Protein AF-A0A9D6BNL1-F1 (afdb_monomer_lite)

pLDDT: mean 81.27, std 14.3, range [37.53, 94.62]

Structure (mmCIF, N/CA/C/O backbone):
data_AF-A0A9D6BNL1-F1
#
_entry.id   AF-A0A9D6BNL1-F1
#
loop_
_atom_site.group_PDB
_atom_site.id
_atom_site.type_symbol
_atom_site.label_atom_id
_atom_site.label_alt_id
_atom_site.label_comp_id
_atom_site.label_asym_id
_atom_site.label_entity_id
_atom_site.label_seq_id
_atom_site.pdbx_PDB_ins_code
_atom_site.Cartn_x
_atom_site.Cartn_y
_atom_site.Cartn_z
_atom_site.occupancy
_atom_site.B_iso_or_equiv
_atom_site.auth_seq_id
_atom_site.auth_comp_id
_atom_site.auth_asym_id
_atom_site.auth_atom_id
_atom_site.pdbx_PDB_model_num
ATOM 1 N N . MET A 1 1 ? -18.608 0.259 11.479 1.00 75.25 1 MET A N 1
ATOM 2 C CA . MET A 1 1 ? -18.163 0.339 10.068 1.00 75.25 1 MET A CA 1
ATOM 3 C C . MET A 1 1 ? -17.581 1.717 9.807 1.00 75.25 1 MET A C 1
ATOM 5 O O . MET A 1 1 ? -18.315 2.665 9.543 1.00 75.25 1 MET A O 1
ATOM 9 N N . ARG A 1 2 ? -16.259 1.835 9.934 1.00 89.44 2 ARG A N 1
ATOM 10 C CA . ARG A 1 2 ? -15.520 3.086 9.741 1.00 89.44 2 ARG A CA 1
ATOM 11 C C . ARG A 1 2 ? -14.664 2.996 8.482 1.00 89.44 2 ARG A C 1
ATOM 13 O O . ARG A 1 2 ? -13.954 2.013 8.281 1.00 89.44 2 ARG A O 1
ATOM 20 N N . TYR A 1 3 ? -14.733 4.024 7.643 1.00 89.69 3 TYR A N 1
ATOM 21 C CA . TYR A 1 3 ? -13.878 4.139 6.464 1.00 89.69 3 TYR A CA 1
ATOM 22 C C . TYR A 1 3 ? -12.513 4.714 6.844 1.00 89.69 3 TYR A C 1
ATOM 24 O O . TYR A 1 3 ? -12.425 5.623 7.672 1.00 89.69 3 TYR A O 1
ATOM 32 N N . ALA A 1 4 ? -11.457 4.234 6.193 1.00 88.19 4 ALA A N 1
ATOM 33 C CA . ALA A 1 4 ? -10.084 4.691 6.394 1.00 88.19 4 ALA A CA 1
ATOM 34 C C . ALA A 1 4 ? -9.783 6.041 5.710 1.00 88.19 4 ALA A C 1
ATOM 36 O O . ALA A 1 4 ? -8.842 6.185 4.929 1.00 88.19 4 ALA A O 1
ATOM 37 N N . ILE A 1 5 ? -10.620 7.047 5.957 1.00 85.81 5 ILE A N 1
ATOM 38 C CA . ILE A 1 5 ? -10.466 8.380 5.368 1.00 85.81 5 ILE A CA 1
ATOM 39 C C . ILE A 1 5 ? -9.349 9.125 6.104 1.00 85.81 5 ILE A C 1
ATOM 41 O O . ILE A 1 5 ? -9.360 9.215 7.328 1.00 85.81 5 ILE A O 1
ATOM 45 N N . GLY A 1 6 ? -8.408 9.694 5.347 1.00 85.56 6 GLY A N 1
ATOM 46 C CA . GLY A 1 6 ? -7.299 10.481 5.896 1.00 85.56 6 GLY A CA 1
ATOM 47 C C . GLY A 1 6 ? -6.108 9.655 6.387 1.00 85.56 6 GLY A C 1
ATOM 48 O O . GLY A 1 6 ? -5.157 10.237 6.896 1.00 85.56 6 GLY A O 1
ATOM 49 N N . ILE A 1 7 ? -6.138 8.329 6.219 1.00 89.38 7 ILE A N 1
ATOM 50 C CA . ILE A 1 7 ? -4.972 7.476 6.457 1.00 89.38 7 ILE A CA 1
ATOM 51 C C . ILE A 1 7 ? -4.105 7.471 5.201 1.00 89.38 7 ILE A C 1
ATOM 53 O O . ILE A 1 7 ? -4.536 7.046 4.127 1.00 89.38 7 ILE A O 1
ATOM 57 N N . ASP A 1 8 ? -2.876 7.943 5.364 1.00 89.31 8 ASP A N 1
ATOM 58 C CA . ASP A 1 8 ? -1.891 8.072 4.292 1.00 89.31 8 ASP A CA 1
ATOM 59 C C . ASP A 1 8 ? -0.767 7.030 4.384 1.00 89.31 8 ASP A C 1
ATOM 61 O O . ASP A 1 8 ? 0.017 6.899 3.445 1.00 89.31 8 ASP A O 1
ATOM 65 N N . ASP A 1 9 ? -0.691 6.280 5.484 1.00 92.31 9 ASP A N 1
ATOM 66 C CA . ASP A 1 9 ? 0.272 5.200 5.664 1.00 92.31 9 ASP A CA 1
ATOM 67 C C . ASP A 1 9 ? -0.382 3.827 5.462 1.00 92.31 9 ASP A C 1
ATOM 69 O O . ASP A 1 9 ? -1.415 3.513 6.055 1.00 92.31 9 ASP A O 1
ATOM 73 N N . PHE A 1 10 ? 0.212 2.996 4.605 1.00 93.50 10 PHE A N 1
ATOM 74 C CA . PHE A 1 10 ? -0.366 1.711 4.232 1.00 93.50 10 PHE A CA 1
ATOM 75 C C . PHE A 1 10 ? -0.295 0.685 5.362 1.00 93.50 10 PHE A C 1
ATOM 77 O O . PHE A 1 10 ? -1.248 -0.065 5.558 1.00 93.50 10 PHE A O 1
ATOM 84 N N . LYS A 1 11 ? 0.777 0.675 6.160 1.00 93.88 11 LYS A N 1
ATOM 85 C CA . LYS A 1 11 ? 0.850 -0.209 7.325 1.00 93.88 11 LYS A CA 1
ATOM 86 C C . LYS A 1 11 ? -0.218 0.169 8.345 1.00 93.88 11 LYS A C 1
ATOM 88 O O . LYS A 1 11 ? -0.962 -0.704 8.783 1.00 93.88 11 LYS A O 1
ATOM 93 N N . GLN A 1 12 ? -0.354 1.460 8.649 1.00 94.31 12 GLN A N 1
ATOM 94 C CA . GLN A 1 12 ? -1.426 1.957 9.511 1.00 94.31 12 GLN A CA 1
ATOM 95 C C . GLN A 1 12 ? -2.806 1.567 8.971 1.00 94.31 12 GLN A C 1
ATOM 97 O O . GLN A 1 12 ? -3.658 1.126 9.737 1.00 94.31 12 GLN A O 1
ATOM 102 N N . LEU A 1 13 ? -3.034 1.681 7.660 1.00 93.94 13 LEU A N 1
ATOM 103 C CA . LEU A 1 13 ? -4.285 1.262 7.031 1.00 93.94 13 LEU A CA 1
ATOM 104 C C . LEU A 1 13 ? -4.595 -0.223 7.270 1.00 93.94 13 LEU A C 1
ATOM 106 O O . LEU A 1 13 ? -5.745 -0.564 7.539 1.00 93.94 13 LEU A O 1
ATOM 110 N N . ARG A 1 14 ? -3.586 -1.097 7.173 1.00 93.94 14 ARG A N 1
ATOM 111 C CA . ARG A 1 14 ? -3.748 -2.550 7.343 1.00 93.94 14 ARG A CA 1
ATOM 112 C C . ARG A 1 14 ? -3.961 -2.972 8.794 1.00 93.94 14 ARG A C 1
ATOM 114 O O . ARG A 1 14 ? -4.612 -3.986 9.017 1.00 93.94 14 ARG A O 1
ATOM 121 N N . THR A 1 15 ? -3.430 -2.222 9.757 1.00 94.00 15 THR A N 1
ATOM 122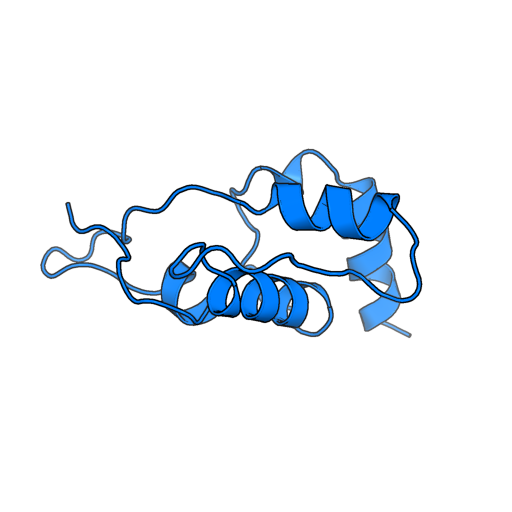 C CA . THR A 1 15 ? -3.466 -2.589 11.184 1.00 94.00 15 THR A CA 1
ATOM 123 C C . THR A 1 15 ? -4.519 -1.841 11.997 1.00 94.00 15 THR A C 1
ATOM 125 O O . THR A 1 15 ? -4.824 -2.252 13.115 1.00 94.00 15 THR A O 1
ATOM 128 N N . SER A 1 16 ? -5.081 -0.750 11.471 1.00 94.12 16 SER A N 1
ATOM 129 C CA . SER A 1 16 ? -6.066 0.054 12.198 1.00 94.12 16 SER A CA 1
ATOM 130 C C . SER A 1 16 ? -7.429 -0.630 12.285 1.00 94.12 16 SER A C 1
ATOM 132 O O . SER A 1 16 ? -7.921 -1.223 11.321 1.00 94.12 16 SER A O 1
ATOM 134 N N . VAL A 1 17 ? -8.076 -0.445 13.433 1.00 94.44 17 VAL A N 1
ATOM 135 C CA . VAL A 1 17 ? -9.435 -0.909 13.723 1.00 94.44 17 VAL A CA 1
ATOM 136 C C . VAL A 1 17 ? -10.321 0.255 14.164 1.00 94.44 17 VAL A C 1
ATOM 138 O O . VAL A 1 17 ? -9.824 1.305 14.576 1.00 94.44 17 VAL A O 1
ATOM 141 N N . ASP A 1 18 ? -11.635 0.093 14.039 1.00 92.38 18 ASP A N 1
ATOM 142 C CA . ASP A 1 18 ? -12.617 1.025 14.590 1.00 92.38 18 ASP A CA 1
ATOM 143 C C . ASP A 1 18 ? -12.897 0.756 16.079 1.00 92.38 18 ASP A C 1
ATOM 145 O O . ASP A 1 18 ? -12.334 -0.161 16.678 1.00 92.38 18 ASP A O 1
ATOM 149 N N . ASP A 1 19 ? -13.778 1.555 16.683 1.00 92.00 19 ASP A N 1
ATOM 150 C CA . ASP A 1 19 ? -14.087 1.491 18.120 1.00 92.00 19 ASP A CA 1
ATOM 151 C C . ASP A 1 19 ? -14.716 0.143 18.539 1.00 92.00 19 ASP A C 1
ATOM 153 O O . ASP A 1 19 ? -14.836 -0.151 19.725 1.00 92.00 19 ASP A O 1
ATOM 157 N N . THR A 1 20 ? -15.105 -0.691 17.567 1.00 92.94 20 THR A N 1
ATOM 158 C CA . THR A 1 20 ? -15.642 -2.042 17.782 1.00 92.94 20 THR A CA 1
ATOM 159 C C . THR A 1 20 ? -14.582 -3.138 17.642 1.00 92.94 20 THR A C 1
ATOM 161 O O . THR A 1 20 ? -14.898 -4.316 17.787 1.00 92.94 20 THR A O 1
ATOM 164 N N . GLY A 1 21 ? -13.330 -2.775 17.344 1.00 93.12 21 GLY A N 1
ATOM 165 C CA . GLY A 1 21 ? -12.251 -3.719 17.053 1.00 93.12 21 GLY A CA 1
ATOM 166 C C . GLY A 1 21 ? -12.291 -4.289 15.631 1.00 93.12 21 GLY A C 1
ATOM 167 O O . GLY A 1 21 ? -11.565 -5.236 15.334 1.00 93.12 21 GLY A O 1
ATOM 168 N N . THR A 1 22 ? -13.111 -3.727 14.737 1.00 93.69 22 THR A N 1
ATOM 169 C CA . THR A 1 22 ? -13.241 -4.200 13.349 1.00 93.69 22 THR A CA 1
ATOM 170 C C . THR A 1 22 ? -12.247 -3.472 12.434 1.00 93.69 22 THR A C 1
ATOM 172 O O . THR A 1 22 ? -12.118 -2.252 12.561 1.00 93.69 22 THR A O 1
ATOM 175 N N . PRO A 1 23 ? -11.571 -4.148 11.480 1.00 93.06 23 PRO A N 1
ATOM 176 C CA . PRO A 1 23 ? -10.694 -3.488 10.512 1.00 93.06 23 PRO A CA 1
ATOM 177 C C . PRO A 1 23 ? -11.391 -2.362 9.741 1.00 93.06 23 PRO A C 1
ATOM 179 O O . PRO A 1 23 ? -12.575 -2.451 9.403 1.00 93.06 23 PRO A O 1
ATOM 182 N N . LEU A 1 24 ? -10.644 -1.301 9.436 1.00 93.50 24 LEU A N 1
ATOM 183 C CA . LEU A 1 24 ? -11.186 -0.177 8.674 1.00 93.50 24 LEU A CA 1
ATOM 184 C C . LEU A 1 24 ? -11.506 -0.568 7.227 1.00 93.50 24 LEU A C 1
ATOM 186 O O . LEU A 1 24 ? -10.767 -1.303 6.575 1.00 93.50 24 LEU A O 1
ATOM 190 N N . PHE A 1 25 ? -12.580 0.008 6.689 1.00 91.44 25 PHE A N 1
ATOM 191 C CA . PHE A 1 25 ? -12.978 -0.205 5.302 1.00 91.44 25 PHE A CA 1
ATOM 192 C C . PHE A 1 25 ? -12.212 0.723 4.360 1.00 91.44 25 PHE A C 1
ATOM 194 O O . PHE A 1 25 ? -12.194 1.946 4.534 1.00 91.44 25 PHE A O 1
ATOM 201 N N . TYR A 1 26 ? -11.618 0.143 3.320 1.00 90.94 26 TYR A N 1
ATOM 202 C CA . TYR A 1 26 ? -10.935 0.864 2.253 1.00 90.94 26 TYR A CA 1
ATOM 203 C C . TYR A 1 26 ? -11.066 0.123 0.925 1.00 90.94 26 TYR A C 1
ATOM 205 O O . TYR A 1 26 ? -11.352 -1.070 0.879 1.00 90.94 26 TYR A O 1
ATOM 213 N N . CYS A 1 27 ? -10.867 0.847 -0.173 1.00 89.69 27 CYS A N 1
ATOM 214 C CA . CYS A 1 27 ? -10.785 0.237 -1.494 1.00 89.69 27 CYS A CA 1
ATOM 215 C C . CYS A 1 27 ? -9.391 -0.358 -1.683 1.00 89.69 27 CYS A C 1
ATOM 217 O O . CYS A 1 27 ? -8.408 0.387 -1.644 1.00 89.69 27 CYS A O 1
ATOM 219 N N . ASP A 1 28 ? -9.310 -1.663 -1.926 1.00 91.94 28 ASP A N 1
ATOM 220 C CA . ASP A 1 28 ? -8.055 -2.300 -2.299 1.00 91.94 28 ASP A CA 1
ATOM 221 C C . ASP A 1 28 ? -7.537 -1.725 -3.628 1.00 91.94 28 ASP A C 1
ATOM 223 O O . ASP A 1 28 ? -8.214 -1.749 -4.656 1.00 91.94 28 ASP A O 1
ATOM 227 N N . LYS A 1 29 ? -6.325 -1.172 -3.583 1.00 90.44 29 LYS A N 1
ATOM 228 C CA . LYS A 1 29 ? -5.612 -0.593 -4.727 1.00 90.44 29 LYS A CA 1
ATOM 229 C C . LYS A 1 29 ? -4.306 -1.324 -5.013 1.00 90.44 29 LYS A C 1
ATOM 231 O O . LYS A 1 29 ? -3.493 -0.816 -5.772 1.00 90.44 29 LYS A O 1
ATOM 236 N N . SER A 1 30 ? -4.092 -2.503 -4.437 1.00 92.50 30 SER A N 1
ATOM 237 C CA . SER A 1 30 ? -2.847 -3.265 -4.570 1.00 92.50 30 SER A CA 1
ATOM 238 C C . SER A 1 30 ? -2.495 -3.618 -6.023 1.00 92.50 30 SER A C 1
ATOM 240 O O . SER A 1 30 ? -1.318 -3.701 -6.359 1.00 92.50 30 SER A O 1
ATOM 242 N N . LEU A 1 31 ? -3.476 -3.702 -6.933 1.00 91.56 31 LEU A N 1
ATOM 243 C CA . LEU A 1 31 ? -3.223 -3.862 -8.375 1.00 91.56 31 LEU A CA 1
ATOM 244 C C . LEU A 1 31 ? -2.462 -2.692 -9.011 1.00 91.56 31 LEU A C 1
ATOM 246 O O . LEU A 1 31 ? -1.826 -2.877 -10.043 1.00 91.56 31 LEU A O 1
ATOM 250 N N . PHE A 1 32 ? -2.448 -1.518 -8.379 1.00 89.31 32 PHE A N 1
ATOM 251 C CA . PHE A 1 32 ? -1.582 -0.420 -8.794 1.00 89.31 32 PHE A CA 1
ATOM 252 C C . PHE A 1 32 ? -0.105 -0.845 -8.809 1.00 89.31 32 PHE A C 1
ATOM 254 O O . PHE A 1 32 ? 0.618 -0.478 -9.725 1.00 89.31 32 PHE A O 1
ATOM 261 N N . ILE A 1 33 ? 0.334 -1.688 -7.867 1.00 89.25 33 ILE A N 1
ATOM 262 C CA . ILE A 1 33 ? 1.707 -2.218 -7.825 1.00 89.25 33 ILE A CA 1
ATOM 263 C C . ILE A 1 33 ? 2.032 -2.993 -9.105 1.00 89.25 33 ILE A C 1
ATOM 265 O O . ILE A 1 33 ? 3.097 -2.810 -9.692 1.00 89.25 33 ILE A O 1
ATOM 269 N N . ARG A 1 34 ? 1.091 -3.827 -9.568 1.00 88.81 34 ARG A N 1
ATOM 270 C CA . ARG A 1 34 ? 1.233 -4.574 -10.823 1.00 88.81 34 ARG A CA 1
ATOM 271 C C . ARG A 1 34 ? 1.442 -3.628 -11.993 1.00 88.81 34 ARG A C 1
ATOM 273 O O . ARG A 1 34 ? 2.311 -3.880 -12.822 1.00 88.81 34 ARG A O 1
ATOM 280 N N . ASP A 1 35 ? 0.638 -2.577 -12.062 1.00 86.38 35 ASP A N 1
ATOM 281 C CA . ASP A 1 35 ? 0.693 -1.624 -13.165 1.00 86.38 35 ASP A CA 1
ATOM 282 C C . ASP A 1 35 ? 2.027 -0.866 -13.162 1.00 86.38 35 ASP A C 1
ATOM 284 O O . ASP A 1 35 ? 2.660 -0.764 -14.207 1.00 86.38 35 ASP A O 1
ATOM 288 N N . VAL A 1 36 ? 2.517 -0.455 -11.986 1.00 85.38 36 VAL A N 1
ATOM 289 C CA . VAL A 1 36 ? 3.832 0.193 -11.833 1.00 85.38 36 VAL A CA 1
ATOM 290 C C . VAL A 1 36 ? 4.979 -0.712 -12.280 1.00 85.38 36 VAL A C 1
ATOM 292 O O . VAL A 1 36 ? 5.863 -0.271 -13.006 1.00 85.38 36 VAL A O 1
ATOM 295 N N . ILE A 1 37 ? 4.972 -1.982 -11.875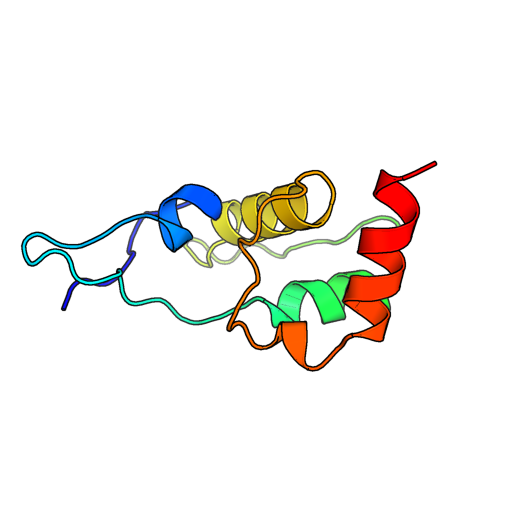 1.00 83.69 37 ILE A N 1
ATOM 296 C CA . ILE A 1 37 ? 6.046 -2.924 -12.225 1.00 83.69 37 ILE A CA 1
ATOM 297 C C . ILE A 1 37 ? 6.024 -3.265 -13.718 1.00 83.69 37 ILE A C 1
ATOM 299 O O . ILE A 1 37 ? 7.078 -3.429 -14.326 1.00 83.69 37 ILE A O 1
ATOM 303 N N . ARG A 1 38 ? 4.833 -3.369 -14.322 1.00 82.00 38 ARG A N 1
ATOM 304 C CA . ARG A 1 38 ? 4.679 -3.675 -15.753 1.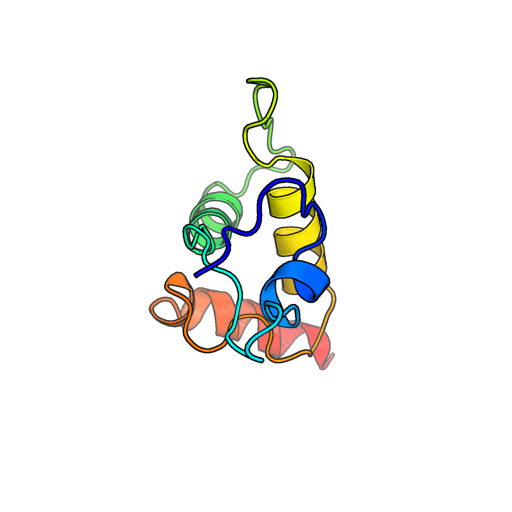00 82.00 38 ARG A CA 1
ATOM 305 C C . ARG A 1 38 ? 5.021 -2.509 -16.667 1.00 82.00 38 ARG A C 1
ATOM 307 O O . ARG A 1 38 ? 5.493 -2.758 -17.769 1.00 82.00 38 ARG A O 1
ATOM 314 N N . ASP A 1 39 ? 4.756 -1.281 -16.231 1.00 80.94 39 ASP A N 1
ATOM 315 C CA . ASP A 1 39 ? 5.097 -0.076 -16.987 1.00 80.94 39 ASP A CA 1
ATOM 316 C C . ASP A 1 39 ? 6.609 -0.003 -17.252 1.00 80.94 39 ASP A C 1
ATOM 318 O O . ASP A 1 39 ? 7.034 0.412 -18.326 1.00 80.94 39 ASP A O 1
ATOM 322 N N . GLY A 1 40 ? 7.429 -0.472 -16.298 1.00 66.56 40 GLY A N 1
ATOM 323 C CA . GLY A 1 40 ? 8.880 -0.597 -16.469 1.00 66.56 40 GLY A CA 1
ATOM 324 C C . GLY A 1 40 ? 9.601 0.740 -16.678 1.00 66.56 40 GLY A C 1
ATOM 325 O O . GLY A 1 40 ? 10.784 0.753 -17.021 1.00 66.56 40 GLY A O 1
ATOM 326 N N . SER A 1 41 ? 8.907 1.866 -16.490 1.00 69.06 41 SER A N 1
ATOM 327 C CA . SER A 1 41 ? 9.473 3.200 -16.633 1.00 69.06 41 SER A CA 1
ATOM 328 C C . SER A 1 41 ? 10.423 3.514 -15.479 1.00 69.06 41 SER A C 1
ATOM 330 O O . SER A 1 41 ? 10.193 3.163 -14.321 1.00 69.06 41 SER A O 1
ATOM 332 N N . SER A 1 42 ? 11.507 4.229 -15.785 1.00 61.62 42 SER A N 1
ATOM 333 C CA . SER A 1 42 ? 12.431 4.743 -14.768 1.00 61.62 42 SER A CA 1
ATOM 334 C C . SER A 1 42 ? 11.806 5.848 -13.909 1.00 61.62 42 SER A C 1
ATOM 336 O O . SER A 1 42 ? 12.299 6.140 -12.820 1.00 61.62 42 SER A O 1
ATOM 338 N N . VAL A 1 43 ? 10.726 6.473 -14.394 1.00 62.59 43 VAL A N 1
ATOM 339 C CA . VAL A 1 43 ? 10.013 7.563 -13.727 1.00 62.59 43 VAL A CA 1
ATOM 340 C C . VAL A 1 43 ? 8.507 7.379 -13.907 1.00 62.59 43 VAL A C 1
ATOM 342 O O . VAL A 1 43 ? 7.982 7.547 -15.004 1.00 62.59 43 VAL A O 1
ATOM 345 N N . LEU A 1 44 ? 7.799 7.136 -12.802 1.00 71.88 44 LEU A N 1
ATOM 346 C CA . LEU A 1 44 ? 6.339 7.076 -12.769 1.00 71.88 44 LEU A CA 1
ATOM 347 C C . LEU A 1 44 ? 5.741 8.441 -12.387 1.00 71.88 44 LEU A C 1
ATOM 349 O O . LEU A 1 44 ? 5.833 8.875 -11.234 1.00 71.88 44 LEU A O 1
ATOM 353 N N . LEU A 1 45 ? 5.062 9.109 -13.326 1.00 68.31 45 LEU A N 1
ATOM 354 C CA . LEU A 1 45 ? 4.346 10.359 -13.049 1.00 68.31 45 LEU A CA 1
ATOM 355 C C . LEU A 1 45 ? 2.919 10.088 -12.551 1.00 68.31 45 LEU A C 1
ATOM 357 O O . LEU A 1 45 ? 1.987 9.890 -13.327 1.00 68.31 45 LEU A O 1
ATOM 361 N N . LEU A 1 46 ? 2.711 10.186 -11.238 1.00 69.25 46 LEU A N 1
ATOM 362 C CA . LEU A 1 46 ? 1.368 10.192 -10.656 1.00 69.25 46 LEU A CA 1
ATOM 363 C C . LEU A 1 46 ? 0.732 11.577 -10.809 1.00 69.25 46 LEU A C 1
ATOM 365 O O . LEU A 1 46 ? 0.835 12.419 -9.909 1.00 69.25 46 LEU A O 1
ATOM 369 N N . THR A 1 47 ? 0.050 11.811 -11.938 1.00 51.41 47 THR A N 1
ATOM 370 C CA . THR A 1 47 ? -0.693 13.059 -12.200 1.00 51.41 47 THR A CA 1
ATOM 371 C C . THR A 1 47 ? -1.597 13.388 -11.006 1.00 51.41 47 THR A C 1
ATOM 373 O O . THR A 1 47 ? -2.131 12.488 -10.346 1.00 51.41 47 THR A O 1
ATOM 376 N N . ARG A 1 48 ? -1.674 14.669 -10.606 1.00 51.44 48 ARG A N 1
ATOM 377 C CA . ARG A 1 48 ? -2.201 15.093 -9.291 1.00 51.44 48 ARG A CA 1
ATOM 378 C C . ARG A 1 48 ? -3.663 15.561 -9.254 1.00 51.44 48 ARG A C 1
ATOM 380 O O . ARG A 1 48 ? -3.886 16.749 -9.052 1.00 51.44 48 ARG A O 1
ATOM 387 N N . PRO A 1 49 ? -4.662 14.656 -9.209 1.00 54.66 49 PRO A N 1
ATOM 388 C CA . PRO A 1 49 ? -5.930 14.954 -8.554 1.00 54.66 49 PRO A CA 1
ATOM 389 C C . PRO A 1 49 ? -5.737 14.976 -7.028 1.00 54.66 49 PRO A C 1
ATOM 391 O O . PRO A 1 49 ? -5.146 14.061 -6.438 1.00 54.66 49 PRO A O 1
ATOM 394 N N . ARG A 1 50 ? -6.195 16.046 -6.372 1.00 53.28 50 ARG A N 1
ATOM 395 C CA . ARG A 1 50 ? -6.110 16.232 -4.913 1.00 53.28 50 ARG A CA 1
ATOM 396 C C . ARG A 1 50 ? -6.999 15.192 -4.208 1.00 53.28 50 ARG A C 1
ATOM 398 O O . ARG A 1 50 ? -8.102 14.930 -4.667 1.00 53.28 50 ARG A O 1
ATOM 405 N N . ARG A 1 51 ? -6.513 14.601 -3.104 1.00 58.06 51 ARG A N 1
ATOM 406 C CA . ARG A 1 51 ? -7.164 13.521 -2.312 1.00 58.06 51 ARG A CA 1
ATOM 407 C C . ARG A 1 51 ? -7.258 12.134 -2.971 1.00 58.06 51 ARG A C 1
ATOM 409 O O . ARG A 1 51 ? -7.839 11.226 -2.389 1.00 58.06 51 ARG A O 1
ATOM 416 N N . PHE A 1 52 ? -6.609 11.909 -4.113 1.00 62.25 52 PHE A N 1
ATOM 417 C CA . PHE A 1 52 ? -6.557 10.590 -4.762 1.00 62.25 52 PHE A CA 1
ATOM 418 C C . PHE A 1 52 ? -5.437 9.684 -4.206 1.00 62.25 52 PHE A C 1
ATOM 420 O O . PHE A 1 52 ? -4.645 9.134 -4.965 1.00 62.25 52 PHE A O 1
ATOM 427 N N . GLY A 1 53 ? -5.329 9.576 -2.874 1.00 62.53 53 GLY A N 1
ATOM 428 C CA . GLY A 1 53 ? -4.522 8.551 -2.189 1.00 62.53 53 GLY A CA 1
ATOM 429 C C . GLY A 1 53 ? -3.047 8.456 -2.592 1.00 62.53 53 GLY A C 1
ATOM 430 O O . GLY A 1 53 ? -2.508 7.359 -2.636 1.00 62.53 53 GLY A O 1
ATOM 431 N N . LYS A 1 54 ? -2.386 9.570 -2.929 1.00 73.94 54 LYS A N 1
ATOM 432 C CA . LYS A 1 54 ? -0.987 9.538 -3.397 1.00 73.94 54 LYS A CA 1
ATOM 433 C C . LYS A 1 54 ? -0.014 9.124 -2.317 1.00 73.94 54 LYS A C 1
ATOM 435 O O . LYS A 1 54 ? 0.830 8.281 -2.576 1.00 73.94 54 LYS A O 1
ATOM 440 N N . SER A 1 55 ? -0.153 9.705 -1.130 1.00 84.44 55 SER A N 1
ATOM 441 C CA . SER A 1 55 ? 0.660 9.340 0.024 1.00 84.44 55 SER A CA 1
ATOM 442 C C . SER A 1 55 ? 0.465 7.861 0.353 1.00 84.44 55 SER A C 1
ATOM 444 O O . SER A 1 55 ? 1.448 7.137 0.441 1.00 84.44 55 SER A O 1
ATOM 446 N N . LEU A 1 56 ? -0.789 7.392 0.365 1.00 89.31 56 LEU A N 1
ATOM 447 C CA . LEU A 1 56 ? -1.109 5.980 0.568 1.00 89.31 56 LEU A CA 1
ATOM 448 C C . LEU A 1 56 ? -0.503 5.066 -0.503 1.00 89.31 56 LEU A C 1
ATOM 450 O O . LEU A 1 56 ? 0.102 4.059 -0.160 1.00 89.31 56 LEU A O 1
ATOM 454 N N . ASN A 1 57 ? -0.622 5.407 -1.788 1.00 88.12 57 ASN A N 1
ATOM 455 C CA . ASN A 1 57 ? -0.040 4.615 -2.874 1.00 88.12 57 ASN A CA 1
ATOM 456 C C . ASN A 1 57 ? 1.497 4.591 -2.808 1.00 88.12 57 ASN A C 1
ATOM 458 O O . ASN A 1 57 ? 2.101 3.557 -3.072 1.00 88.12 57 ASN A O 1
ATOM 462 N N . LEU A 1 58 ? 2.134 5.707 -2.442 1.00 88.00 58 LEU A N 1
ATOM 463 C CA . LEU A 1 58 ? 3.585 5.773 -2.249 1.00 88.00 58 LEU A CA 1
ATOM 464 C C . LEU A 1 58 ? 4.029 4.973 -1.019 1.00 88.00 58 LEU A C 1
ATOM 466 O O . LEU A 1 58 ? 5.021 4.256 -1.096 1.00 88.00 58 LEU A O 1
ATOM 470 N N . SER A 1 59 ? 3.289 5.052 0.090 1.00 91.56 59 SER A N 1
ATOM 471 C C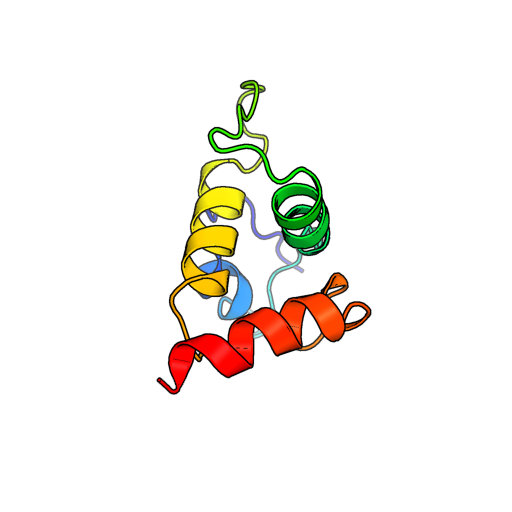A . SER A 1 59 ? 3.529 4.229 1.281 1.00 91.56 59 SER A CA 1
ATOM 472 C C . SER A 1 59 ? 3.353 2.742 0.947 1.00 91.56 59 SER A C 1
ATOM 474 O O . SER A 1 59 ? 4.223 1.936 1.259 1.00 91.56 59 SER A O 1
ATOM 476 N N . MET A 1 60 ? 2.309 2.381 0.197 1.00 91.75 60 MET A N 1
ATOM 477 C CA . MET A 1 60 ? 2.083 1.019 -0.290 1.00 91.75 60 MET A CA 1
ATOM 478 C C . MET A 1 60 ? 3.258 0.512 -1.136 1.00 91.75 60 MET A C 1
ATOM 480 O O . MET A 1 60 ? 3.766 -0.570 -0.861 1.00 91.75 60 MET A O 1
ATOM 484 N N . LEU A 1 61 ? 3.740 1.295 -2.111 1.00 89.94 61 LEU A N 1
ATOM 485 C CA . LEU A 1 61 ? 4.927 0.939 -2.902 1.00 89.94 61 LEU A CA 1
ATOM 486 C C . LEU A 1 61 ? 6.185 0.822 -2.034 1.00 89.94 61 LEU A C 1
ATOM 488 O O . LEU A 1 61 ? 6.961 -0.108 -2.216 1.00 89.94 61 LEU A O 1
ATOM 492 N N . LYS A 1 62 ? 6.375 1.724 -1.065 1.00 89.50 62 LYS A N 1
ATOM 493 C CA . LYS A 1 62 ? 7.500 1.671 -0.122 1.00 89.50 62 LYS A CA 1
ATOM 494 C C . LYS A 1 62 ? 7.503 0.360 0.665 1.00 89.50 62 LYS A C 1
ATOM 496 O O . LYS A 1 62 ? 8.543 -0.285 0.747 1.00 89.50 62 LYS A O 1
ATOM 501 N N . TYR A 1 63 ? 6.362 -0.038 1.228 1.00 91.12 63 TYR A N 1
ATOM 502 C CA . TYR A 1 63 ? 6.250 -1.311 1.944 1.00 91.12 63 TYR A CA 1
ATOM 503 C C . TYR A 1 63 ? 6.418 -2.501 1.005 1.00 91.12 63 TYR A C 1
ATOM 505 O O . TYR A 1 63 ? 7.110 -3.448 1.357 1.00 91.12 63 TYR A O 1
ATOM 513 N N . PHE A 1 64 ? 5.874 -2.421 -0.209 1.00 88.62 64 PHE A N 1
ATOM 514 C CA . PHE A 1 64 ? 6.064 -3.459 -1.215 1.00 88.62 64 PHE A CA 1
ATOM 515 C C . PHE A 1 64 ? 7.536 -3.637 -1.600 1.00 88.62 64 PHE A C 1
ATOM 517 O O . PHE A 1 64 ? 7.962 -4.750 -1.843 1.00 88.62 64 PHE A O 1
ATOM 524 N N . MET A 1 65 ? 8.328 -2.564 -1.659 1.00 84.06 65 MET A N 1
ATOM 525 C CA . MET A 1 65 ? 9.733 -2.625 -2.082 1.00 84.06 65 MET A CA 1
ATOM 526 C C . MET A 1 65 ? 10.723 -2.872 -0.936 1.00 84.06 65 MET A C 1
ATOM 528 O O . MET A 1 65 ? 11.861 -3.235 -1.213 1.00 84.06 65 MET A O 1
ATOM 532 N N . GLY A 1 66 ? 10.342 -2.648 0.327 1.00 80.81 66 GLY A N 1
ATOM 533 C CA . GLY A 1 66 ? 11.307 -2.577 1.433 1.00 80.81 66 GLY A CA 1
ATOM 534 C C . GLY A 1 66 ? 10.849 -3.144 2.774 1.00 80.81 66 GLY A C 1
ATOM 535 O O . GLY A 1 66 ? 11.431 -2.785 3.795 1.00 80.81 66 GLY A O 1
ATOM 536 N N . SER A 1 67 ? 9.798 -3.967 2.819 1.00 77.94 67 SER A N 1
ATOM 537 C CA . SER A 1 67 ? 9.312 -4.572 4.064 1.00 77.94 67 SER A CA 1
ATOM 538 C C . SER A 1 67 ? 8.941 -6.036 3.873 1.00 77.94 67 SER A C 1
ATOM 540 O O . SER A 1 67 ? 8.158 -6.346 2.988 1.00 77.94 67 SER A O 1
ATOM 542 N N . ASP A 1 68 ? 9.431 -6.911 4.755 1.00 73.75 68 ASP A N 1
ATOM 543 C CA . ASP A 1 68 ? 9.062 -8.337 4.797 1.00 73.75 68 ASP A CA 1
ATOM 544 C C . ASP A 1 68 ? 7.752 -8.601 5.573 1.00 73.75 68 ASP A C 1
ATOM 546 O O . ASP A 1 68 ? 7.414 -9.743 5.887 1.00 73.75 68 ASP A O 1
ATOM 550 N N . GLU A 1 69 ? 7.006 -7.553 5.930 1.00 80.38 69 GLU A N 1
ATOM 551 C CA . GLU A 1 69 ? 5.751 -7.695 6.665 1.00 80.38 69 GLU A CA 1
ATOM 552 C C . GLU A 1 69 ? 4.627 -8.254 5.765 1.00 80.38 69 GLU A C 1
ATOM 554 O O . GLU A 1 69 ? 4.528 -7.876 4.593 1.00 80.38 69 GLU A O 1
ATOM 559 N N . PRO A 1 70 ? 3.710 -9.086 6.301 1.00 87.44 70 PRO A N 1
ATOM 560 C CA . PRO A 1 70 ? 2.584 -9.673 5.560 1.00 87.44 70 PRO A CA 1
ATOM 561 C C . PRO A 1 70 ? 1.448 -8.658 5.301 1.00 87.44 70 PRO A C 1
ATOM 563 O O . PRO A 1 70 ? 0.267 -8.922 5.512 1.00 87.44 70 PRO A O 1
ATOM 566 N N . LEU A 1 71 ? 1.787 -7.440 4.871 1.00 91.56 71 LEU A N 1
ATOM 567 C CA . LEU A 1 71 ? 0.823 -6.351 4.661 1.00 91.56 71 LEU A CA 1
ATOM 568 C C . LEU A 1 71 ? -0.062 -6.567 3.427 1.00 91.56 71 LEU A C 1
ATOM 570 O O . LEU A 1 71 ? -1.139 -5.973 3.333 1.00 91.56 71 LEU A O 1
ATOM 574 N N . PHE A 1 72 ? 0.387 -7.402 2.492 1.00 91.88 72 PHE A N 1
ATOM 575 C CA . PHE A 1 72 ? -0.291 -7.666 1.221 1.00 91.88 72 PHE A CA 1
ATOM 576 C C . PHE A 1 72 ? -1.179 -8.909 1.241 1.00 91.88 72 PHE A C 1
ATOM 578 O O . PHE A 1 72 ? -1.855 -9.174 0.248 1.00 91.88 72 PHE A O 1
ATOM 585 N N . ASP A 1 73 ? -1.221 -9.614 2.371 1.00 90.50 73 ASP A N 1
ATOM 586 C CA . ASP A 1 73 ? -2.020 -10.819 2.523 1.00 90.50 73 ASP A CA 1
ATOM 587 C C . ASP A 1 73 ? -3.518 -10.495 2.402 1.00 90.50 73 ASP A C 1
ATOM 589 O O . ASP A 1 73 ? -4.018 -9.528 2.999 1.00 90.50 73 ASP A O 1
ATOM 593 N N . GLY A 1 74 ? -4.233 -11.296 1.610 1.00 91.44 74 GLY A N 1
ATOM 594 C CA . GLY A 1 74 ? -5.655 -11.131 1.314 1.00 91.44 74 GLY A CA 1
ATOM 595 C C . GLY A 1 74 ? -5.998 -9.991 0.347 1.00 91.44 74 GLY A C 1
ATOM 596 O O . GLY A 1 74 ? -7.172 -9.629 0.246 1.00 91.44 74 GLY A O 1
ATOM 597 N N . LEU A 1 75 ? -5.016 -9.393 -0.340 1.00 94.25 75 LEU A N 1
ATOM 598 C CA . LEU A 1 75 ? -5.238 -8.332 -1.333 1.00 94.25 75 LEU A CA 1
ATOM 599 C C . LEU A 1 75 ? -5.182 -8.862 -2.769 1.00 94.25 75 LEU A C 1
ATOM 601 O O . LEU A 1 75 ? -4.579 -9.889 -3.064 1.00 94.25 75 LEU A O 1
ATOM 605 N N . ALA A 1 76 ? -5.762 -8.120 -3.710 1.00 94.62 76 ALA A N 1
ATOM 606 C CA . ALA A 1 76 ? -5.858 -8.507 -5.114 1.00 94.62 76 ALA A CA 1
ATOM 607 C C . ALA A 1 76 ? -4.496 -8.771 -5.785 1.00 94.62 76 ALA A C 1
ATOM 609 O O . ALA A 1 76 ? -4.420 -9.570 -6.721 1.00 94.62 76 ALA A O 1
ATOM 610 N N . ILE A 1 77 ? -3.413 -8.138 -5.317 1.00 91.12 77 ILE A N 1
ATOM 611 C CA . ILE A 1 77 ? -2.054 -8.386 -5.824 1.00 91.12 77 ILE A CA 1
ATOM 612 C C . ILE A 1 77 ? -1.577 -9.832 -5.601 1.00 91.12 77 ILE A C 1
ATOM 614 O O . ILE A 1 77 ? -0.739 -10.304 -6.366 1.00 91.12 77 ILE A O 1
ATOM 618 N N . GLU A 1 78 ? -2.146 -10.571 -4.641 1.00 90.06 78 GLU A N 1
ATOM 619 C CA . GLU A 1 78 ? -1.828 -11.990 -4.410 1.00 90.06 78 GLU A CA 1
ATOM 620 C C . GLU A 1 78 ? -2.130 -12.889 -5.606 1.00 90.06 78 GLU A C 1
ATOM 622 O O . GLU A 1 78 ? -1.473 -13.908 -5.805 1.00 90.06 78 GLU A O 1
ATOM 627 N N . GLN A 1 79 ? -3.061 -12.475 -6.465 1.00 91.12 79 GLN A N 1
ATOM 628 C CA . GLN A 1 79 ? -3.385 -13.188 -7.700 1.00 91.12 79 GLN A CA 1
ATOM 629 C C . GLN A 1 79 ? -2.256 -13.115 -8.747 1.00 91.12 79 GLN A C 1
ATOM 631 O O . GLN A 1 79 ? -2.347 -13.748 -9.797 1.00 91.12 79 GLN A O 1
ATOM 636 N N . TYR A 1 80 ? -1.190 -12.353 -8.477 1.00 89.75 80 TYR A N 1
ATOM 637 C CA . TYR A 1 80 ? -0.032 -12.170 -9.352 1.00 89.75 80 TYR A CA 1
ATOM 638 C C . TYR A 1 80 ? 1.252 -12.662 -8.660 1.00 89.75 80 TYR A C 1
ATOM 640 O O . TYR A 1 80 ? 2.154 -11.865 -8.373 1.00 89.75 80 TYR A O 1
ATOM 648 N N . PRO A 1 81 ? 1.383 -13.977 -8.402 1.00 82.75 81 PRO A N 1
ATOM 649 C CA . PRO A 1 81 ? 2.514 -14.543 -7.671 1.00 82.75 81 PRO A CA 1
ATOM 650 C C . PRO A 1 81 ? 3.859 -14.288 -8.352 1.00 82.75 81 PRO A C 1
ATOM 652 O O . PRO A 1 81 ? 4.863 -14.195 -7.667 1.00 82.75 81 PRO A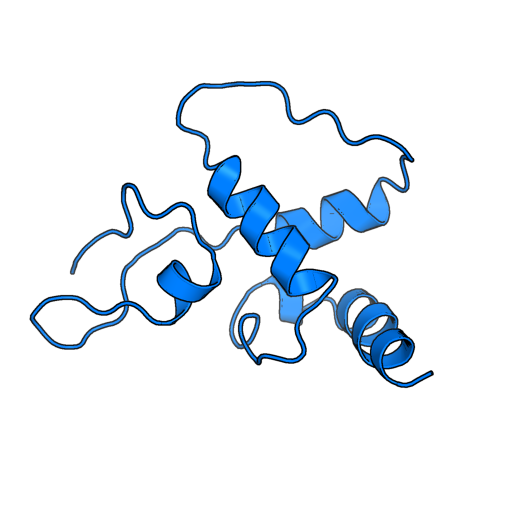 O 1
ATOM 655 N N . GLN A 1 82 ? 3.910 -14.108 -9.672 1.00 83.25 82 GLN A N 1
ATOM 656 C CA . GLN A 1 82 ? 5.128 -13.739 -10.400 1.00 83.25 82 GLN A CA 1
ATOM 657 C C . GLN A 1 82 ? 5.677 -12.363 -9.990 1.00 83.25 82 GLN A C 1
ATOM 659 O O . GLN A 1 82 ? 6.886 -12.151 -10.002 1.00 83.25 82 GLN A O 1
ATOM 664 N N . ILE A 1 83 ? 4.796 -11.442 -9.590 1.00 82.81 83 ILE A N 1
ATOM 665 C CA . ILE A 1 83 ? 5.171 -10.113 -9.096 1.00 82.81 83 ILE A CA 1
ATOM 666 C C . ILE A 1 83 ? 5.649 -10.206 -7.646 1.00 82.81 83 ILE A C 1
ATOM 668 O O . ILE A 1 83 ? 6.650 -9.597 -7.280 1.00 82.81 83 ILE A O 1
ATOM 672 N N . LEU A 1 84 ? 4.983 -11.036 -6.841 1.00 76.25 84 LEU A N 1
ATOM 673 C CA . LEU A 1 84 ? 5.379 -11.299 -5.458 1.00 76.25 84 LEU A CA 1
ATOM 674 C C . LEU A 1 84 ? 6.661 -12.136 -5.348 1.00 76.25 84 LEU A C 1
ATOM 676 O O . LEU A 1 84 ? 7.443 -11.925 -4.431 1.00 76.25 84 LEU A O 1
ATOM 680 N N . ALA A 1 85 ? 6.898 -13.074 -6.263 1.00 71.06 85 ALA A N 1
ATOM 681 C CA . ALA A 1 85 ? 8.064 -13.952 -6.267 1.00 71.06 85 ALA A CA 1
ATOM 682 C C . ALA A 1 85 ? 9.333 -13.206 -6.688 1.00 71.06 85 ALA A C 1
ATOM 684 O O . ALA A 1 85 ? 10.369 -13.372 -6.046 1.00 71.06 85 ALA A O 1
ATOM 685 N N . GLY A 1 86 ? 9.240 -12.341 -7.709 1.00 64.69 86 GLY A N 1
ATOM 686 C CA . GLY A 1 86 ? 10.328 -11.425 -8.065 1.00 64.69 86 GLY A CA 1
ATOM 687 C C . GLY A 1 86 ? 10.719 -10.513 -6.899 1.00 64.69 86 GLY A C 1
ATOM 688 O O . GLY A 1 86 ? 11.893 -10.224 -6.716 1.00 64.69 86 GLY A O 1
ATOM 689 N N . TRP A 1 87 ? 9.751 -10.142 -6.056 1.00 62.56 87 TRP A N 1
ATOM 690 C CA . TRP A 1 87 ? 9.978 -9.384 -4.828 1.00 62.56 87 TRP A CA 1
ATOM 691 C C . TRP A 1 87 ? 10.589 -10.227 -3.683 1.00 62.56 87 TRP A C 1
ATOM 693 O O . TRP A 1 87 ? 11.670 -9.899 -3.192 1.00 62.56 87 TRP A O 1
ATOM 703 N N . ARG A 1 88 ? 9.958 -11.345 -3.279 1.00 59.75 88 ARG A N 1
ATOM 704 C CA . ARG A 1 88 ? 10.420 -12.205 -2.159 1.00 59.75 88 ARG A CA 1
ATOM 705 C C . ARG A 1 88 ? 11.802 -12.828 -2.397 1.00 59.75 88 ARG A C 1
ATOM 707 O O . ARG A 1 88 ? 12.459 -13.227 -1.437 1.00 59.75 88 ARG A O 1
ATOM 714 N N . GLY A 1 89 ? 12.233 -12.939 -3.654 1.00 51.81 89 GLY A N 1
ATOM 715 C CA . GLY A 1 89 ? 13.557 -13.439 -4.027 1.00 51.81 89 GLY A CA 1
ATOM 716 C C . GLY A 1 89 ? 14.694 -12.425 -3.850 1.00 51.81 89 GLY A C 1
ATOM 717 O O . GLY A 1 89 ? 15.816 -12.837 -3.578 1.00 51.81 89 GLY A O 1
ATOM 718 N N . SER A 1 90 ? 14.424 -11.118 -3.956 1.00 50.56 90 SER A N 1
ATOM 719 C CA . SER A 1 90 ? 15.459 -10.069 -3.899 1.00 50.56 90 SER A CA 1
ATOM 720 C C . SER A 1 90 ? 15.810 -9.598 -2.483 1.00 50.56 90 SER A C 1
ATOM 722 O O . SER A 1 90 ? 16.898 -9.072 -2.290 1.00 50.56 90 SER A O 1
ATOM 724 N N . SER A 1 91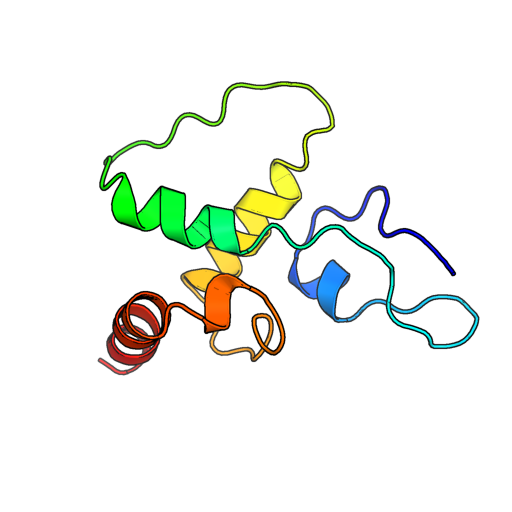 ? 14.944 -9.820 -1.486 1.00 49.59 91 SER A N 1
ATOM 725 C CA . SER A 1 91 ? 15.202 -9.471 -0.069 1.00 49.59 91 SER A CA 1
ATOM 726 C C . SER A 1 91 ? 16.160 -10.456 0.638 1.00 49.59 91 SER A C 1
ATOM 728 O O . SER A 1 91 ? 16.549 -10.255 1.784 1.00 49.59 91 SER A O 1
ATOM 730 N N . ARG A 1 92 ? 16.536 -11.562 -0.027 1.00 43.81 92 ARG A N 1
ATOM 731 C CA . ARG A 1 92 ? 17.359 -12.649 0.540 1.00 43.81 92 ARG A CA 1
ATOM 732 C C . ARG A 1 92 ? 18.779 -12.755 -0.036 1.00 43.81 92 ARG A C 1
ATOM 734 O O . ARG A 1 92 ? 19.445 -13.747 0.259 1.00 43.81 92 ARG A O 1
ATOM 741 N N . SER A 1 93 ? 19.235 -11.791 -0.841 1.00 37.53 93 SER A N 1
ATOM 742 C CA . SER A 1 93 ? 20.597 -11.789 -1.404 1.00 37.53 93 SER A CA 1
ATOM 743 C C . SER A 1 93 ? 21.497 -10.728 -0.795 1.00 37.53 93 SER A C 1
ATOM 745 O O . SER A 1 93 ? 20.981 -9.675 -0.369 1.00 37.53 93 SER A O 1
#

Sequence (93 aa):
MRYAIGIDDFKQLRTSVDDTGTPLFYCDKSLFIRDVIRDGSSVLLLTRPRRFGKSLNLSMLKYFMGSDEPLFDGLAIEQYPQILAGWRGSSRS

Secondary structure (DSSP, 8-state):
--B-TT---HHHHHH-B-TTSPBPB----THHHHHHHHH--SS------TTSSHHHHHHHHHHHHH--SSTTTTSGGGG-HHHHHHHHHHTT-

Foldseek 3Di:
DAAPQPDLALVCQQPDDDPVRHRHDDDFPLCVLVVVVVVVDPDDDPPDDDRPNPSNVVNSVCCQQPPPDPSCPPGPCVVVVVSVVVRVVVVPD

Radius of gyration: 14.05 Å; chains: 1; bounding box: 39×31×35 Å